Protein AF-A0A820ZTT9-F1 (afdb_monomer)

Secondary structure (DSSP, 8-state):
-HHHHHHHHHH----PPP---TTTTPGGGHHHH-GGGHHHH--TTTT--STT-HHHHHH--

Foldseek 3Di:
DVVVVVVVVVPDDDDDDFDAPVVVGDPLCVCVPDVVCVVPRPHPVSRVPPVVDPCNPPVPD

Solvent-accessible surface area (backbone atoms only — not comparable to full-atom values): 3973 Å² total; per-residue (Å²): 111,70,71,61,52,54,55,55,60,72,70,62,69,87,80,80,79,77,62,62,55,70,83,75,61,33,77,51,49,38,33,80,82,37,71,85,33,45,86,82,48,66,46,94,66,40,40,64,79,59,67,79,36,70,62,51,61,74,71,54,132

Structure (mmCIF, N/CA/C/O backbone):
data_AF-A0A820ZTT9-F1
#
_entry.id   AF-A0A820ZTT9-F1
#
loop_
_atom_site.group_PDB
_atom_site.id
_atom_site.type_symbol
_atom_site.label_atom_id
_atom_site.label_alt_id
_atom_site.label_comp_id
_atom_site.label_asym_id
_atom_site.label_entity_id
_atom_site.label_seq_id
_atom_site.pdbx_PDB_ins_code
_atom_site.Cartn_x
_atom_site.Cartn_y
_atom_site.Cartn_z
_atom_site.occupancy
_atom_site.B_iso_or_equiv
_atom_site.auth_seq_id
_atom_site.auth_comp_id
_atom_site.auth_asym_id
_atom_site.auth_atom_id
_atom_site.pdbx_PDB_model_num
ATOM 1 N N . MET A 1 1 ? 15.192 -20.876 30.355 1.00 72.31 1 MET A N 1
ATOM 2 C CA . MET A 1 1 ? 15.266 -20.501 28.922 1.00 72.31 1 MET A CA 1
ATOM 3 C C . MET A 1 1 ? 14.077 -21.024 28.117 1.00 72.31 1 MET A C 1
ATOM 5 O O . MET A 1 1 ? 13.410 -20.205 27.507 1.00 72.31 1 MET A O 1
ATOM 9 N N . LEU A 1 2 ? 13.743 -22.323 28.163 1.00 87.69 2 LEU A N 1
ATOM 10 C CA . LEU A 1 2 ? 12.607 -22.898 27.414 1.00 87.69 2 LEU A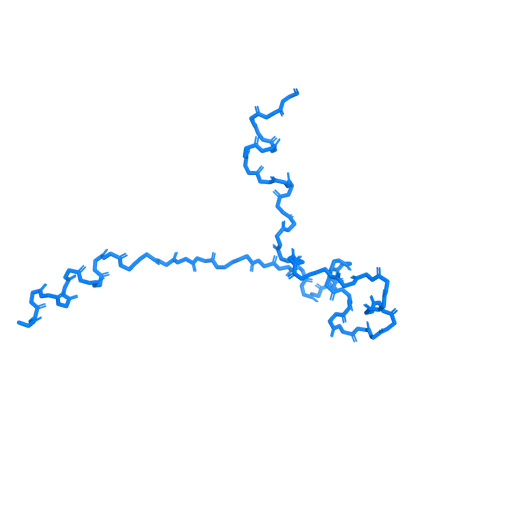 CA 1
ATOM 11 C C . LEU A 1 2 ? 11.253 -22.219 27.704 1.00 87.69 2 LEU A C 1
ATOM 13 O O . LEU A 1 2 ? 10.539 -21.850 26.783 1.00 87.69 2 LEU A O 1
ATOM 17 N N . PHE A 1 3 ? 10.934 -21.991 28.981 1.00 91.00 3 PHE A N 1
ATOM 18 C CA . PHE A 1 3 ? 9.678 -21.349 29.391 1.00 91.00 3 PHE A CA 1
ATOM 19 C C . PHE A 1 3 ? 9.507 -19.932 28.816 1.00 91.00 3 PHE A C 1
ATOM 21 O O . PHE A 1 3 ? 8.416 -19.533 28.426 1.00 91.00 3 PHE A O 1
ATOM 28 N N . LEU A 1 4 ? 10.613 -19.191 28.704 1.00 89.69 4 LEU A N 1
ATOM 29 C CA . LEU A 1 4 ? 10.623 -17.834 28.163 1.00 89.69 4 LEU A CA 1
ATOM 30 C C . LEU A 1 4 ? 10.345 -17.833 26.651 1.00 89.69 4 LEU A C 1
ATOM 32 O O . LEU A 1 4 ? 9.621 -16.977 26.159 1.00 89.69 4 LEU A O 1
ATOM 36 N N . LEU A 1 5 ? 10.870 -18.829 25.929 1.00 89.56 5 LEU A N 1
ATOM 37 C CA . LEU A 1 5 ? 10.604 -19.012 24.501 1.00 89.56 5 LEU A CA 1
ATOM 38 C C . LEU A 1 5 ? 9.133 -19.353 24.245 1.00 89.56 5 LEU A C 1
ATOM 40 O O . LEU A 1 5 ? 8.522 -18.755 23.366 1.00 89.56 5 LEU A O 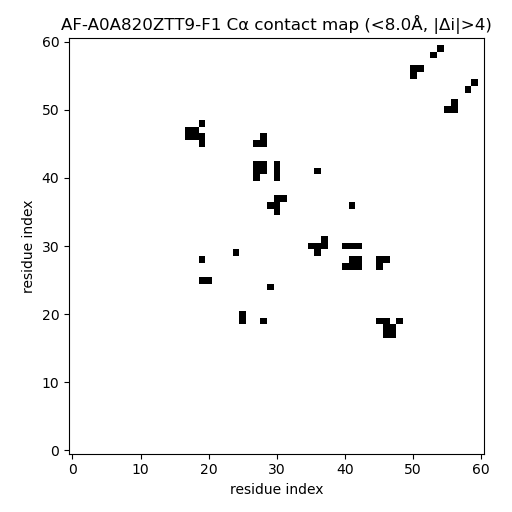1
ATOM 44 N N . VAL A 1 6 ? 8.545 -20.253 25.042 1.00 90.75 6 VAL A N 1
ATOM 45 C CA . VAL A 1 6 ? 7.121 -20.620 24.922 1.00 90.75 6 VAL A CA 1
ATOM 46 C C . VAL A 1 6 ? 6.215 -19.398 25.094 1.00 90.75 6 VAL A C 1
ATOM 48 O O . VAL A 1 6 ? 5.297 -19.208 24.301 1.00 90.75 6 VAL A O 1
ATOM 51 N N . LEU A 1 7 ? 6.507 -18.535 26.073 1.00 88.50 7 LEU A N 1
ATOM 52 C CA . LEU A 1 7 ? 5.780 -17.278 26.266 1.00 88.50 7 LEU A CA 1
ATOM 53 C C . LEU A 1 7 ? 5.888 -16.351 25.049 1.00 88.50 7 LEU A C 1
ATOM 55 O O . LEU A 1 7 ? 4.873 -15.836 24.599 1.00 88.50 7 LEU A O 1
ATOM 59 N N . ILE A 1 8 ? 7.083 -16.166 24.481 1.00 88.69 8 ILE A N 1
ATOM 60 C CA . ILE A 1 8 ? 7.278 -15.286 23.316 1.00 88.69 8 ILE A CA 1
ATOM 61 C C . ILE A 1 8 ? 6.472 -15.778 22.109 1.00 88.69 8 ILE A C 1
ATOM 63 O O . ILE A 1 8 ? 5.752 -14.994 21.496 1.00 88.69 8 ILE A O 1
ATOM 67 N N . PHE A 1 9 ? 6.548 -17.072 21.787 1.00 87.94 9 PHE A N 1
ATOM 68 C CA . PHE A 1 9 ? 5.811 -17.630 20.650 1.00 87.94 9 PHE A CA 1
ATOM 69 C C . PHE A 1 9 ? 4.293 -17.624 20.857 1.00 87.94 9 PHE A C 1
ATOM 71 O O . PHE A 1 9 ? 3.562 -17.489 19.882 1.00 87.94 9 PHE A O 1
ATOM 78 N N . TYR A 1 10 ? 3.813 -17.705 22.101 1.00 86.12 10 TYR A N 1
ATOM 79 C CA . TYR A 1 10 ? 2.383 -17.608 22.408 1.00 86.12 10 TYR A CA 1
ATOM 80 C C . TYR A 1 10 ? 1.786 -16.233 22.061 1.00 86.12 10 TYR A C 1
ATOM 82 O O . TYR A 1 10 ? 0.627 -16.148 21.664 1.00 86.12 10 TYR A O 1
ATOM 90 N N . PHE A 1 11 ? 2.570 -15.156 22.174 1.00 85.00 11 PHE A N 1
ATOM 91 C CA . PHE A 1 11 ? 2.114 -13.797 21.852 1.00 85.00 11 PHE A CA 1
ATOM 92 C C . PHE A 1 11 ? 2.354 -13.385 20.393 1.00 85.00 11 PHE A C 1
ATOM 94 O O . PHE A 1 11 ? 1.916 -12.308 19.984 1.00 85.00 11 PHE A O 1
ATOM 101 N N . LEU A 1 12 ? 3.021 -14.218 19.589 1.00 84.31 12 LEU A N 1
ATOM 102 C CA . LEU A 1 12 ? 3.186 -13.962 18.162 1.00 84.31 12 LEU A CA 1
ATOM 103 C C . LEU A 1 12 ? 1.872 -14.260 17.439 1.00 84.31 12 LEU A C 1
ATOM 105 O O . LEU A 1 12 ? 1.540 -15.405 17.145 1.00 84.31 12 LEU A O 1
ATOM 109 N N . THR A 1 13 ? 1.122 -13.206 17.138 1.00 76.56 13 THR A N 1
ATOM 110 C CA . THR A 1 13 ? -0.041 -13.294 16.255 1.00 76.56 13 THR A CA 1
ATOM 111 C C . THR A 1 13 ? 0.395 -13.055 14.814 1.00 76.56 13 THR A C 1
ATOM 113 O O . THR A 1 13 ? 1.233 -12.197 14.533 1.00 76.56 13 THR A O 1
ATOM 116 N N . ALA A 1 14 ? -0.156 -13.836 1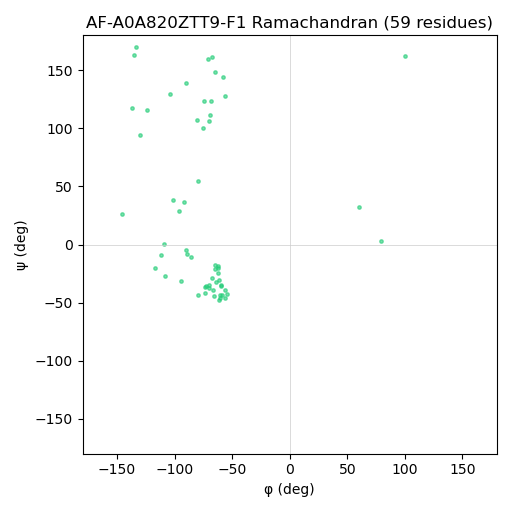3.884 1.00 72.69 14 ALA A N 1
ATOM 117 C CA . ALA A 1 14 ? 0.069 -13.611 12.466 1.00 72.69 14 ALA A CA 1
ATOM 118 C C . ALA A 1 14 ? -0.663 -12.330 12.047 1.00 72.69 14 ALA A C 1
ATOM 120 O O . ALA A 1 14 ? -1.889 -12.310 11.936 1.00 72.69 14 ALA A O 1
ATOM 121 N N . ILE A 1 15 ? 0.090 -11.259 11.817 1.00 70.19 15 ILE A N 1
ATOM 122 C CA . ILE A 1 15 ? -0.437 -10.060 11.172 1.00 70.19 15 ILE A CA 1
ATOM 123 C C . ILE A 1 15 ? -0.432 -10.342 9.670 1.00 70.19 15 ILE A C 1
ATOM 125 O O . ILE A 1 15 ? 0.628 -10.400 9.048 1.00 70.19 15 ILE A O 1
ATOM 129 N N . ASN A 1 16 ? -1.612 -10.551 9.085 1.00 73.12 16 ASN A N 1
ATOM 130 C CA . ASN A 1 16 ? -1.744 -10.555 7.631 1.00 73.12 16 ASN A CA 1
ATOM 131 C C . ASN A 1 16 ? -1.667 -9.108 7.141 1.00 73.12 16 ASN A C 1
ATOM 133 O O . ASN A 1 16 ? -2.433 -8.256 7.590 1.00 73.12 16 ASN A O 1
ATOM 137 N N . GLY A 1 17 ? -0.722 -8.832 6.244 1.00 79.00 17 GLY A N 1
ATOM 138 C CA . GLY A 1 17 ? -0.601 -7.522 5.611 1.00 79.00 17 GLY A CA 1
ATOM 139 C C . GLY A 1 17 ? -1.777 -7.220 4.678 1.00 79.00 17 GLY A C 1
ATOM 140 O O . GLY A 1 17 ? -2.492 -8.119 4.234 1.00 79.00 17 GLY A O 1
ATOM 141 N N . HIS A 1 18 ? -1.962 -5.939 4.361 1.00 92.12 18 HIS A N 1
ATOM 142 C CA . HIS A 1 18 ? -2.892 -5.519 3.316 1.00 92.12 18 HIS A CA 1
ATOM 143 C C . HIS A 1 18 ? -2.373 -5.887 1.919 1.00 92.12 18 HIS A C 1
ATOM 145 O O . HIS A 1 18 ? -1.178 -6.101 1.719 1.00 92.12 18 HIS A O 1
ATOM 151 N N . GLY A 1 19 ? -3.285 -5.951 0.950 1.00 93.06 19 GLY A N 1
ATOM 152 C CA . GLY A 1 19 ? -2.977 -6.293 -0.435 1.00 93.06 19 GLY A CA 1
ATOM 153 C C . GLY A 1 19 ? -3.634 -5.338 -1.423 1.00 93.06 19 GLY A C 1
ATOM 154 O O . GLY A 1 19 ? -4.484 -4.526 -1.067 1.00 93.06 19 GLY A O 1
ATOM 155 N N . TYR A 1 20 ? -3.242 -5.458 -2.685 1.00 94.62 20 TYR A N 1
ATOM 156 C CA . TYR A 1 20 ? -3.829 -4.727 -3.804 1.00 94.62 20 TYR A CA 1
ATOM 157 C C . TYR A 1 20 ? -4.055 -5.680 -4.982 1.00 94.62 20 TYR A C 1
ATOM 159 O O . TYR A 1 20 ? -3.482 -6.771 -5.028 1.00 94.62 20 TYR A O 1
ATOM 167 N N . LEU A 1 21 ? -4.893 -5.279 -5.942 1.00 95.81 21 LEU A N 1
ATOM 168 C CA . LEU A 1 21 ? -5.067 -6.037 -7.179 1.00 95.81 21 LEU A CA 1
ATOM 169 C C . LEU A 1 21 ? -3.788 -5.931 -8.018 1.00 95.81 21 LEU A C 1
ATOM 171 O O . LEU A 1 21 ? -3.453 -4.850 -8.505 1.00 95.81 21 LEU A O 1
ATOM 175 N N . TYR A 1 22 ? -3.080 -7.051 -8.146 1.00 95.25 22 TYR A N 1
ATOM 176 C CA . TYR A 1 22 ? -1.821 -7.120 -8.881 1.00 95.25 22 TYR A CA 1
ATOM 177 C C . TYR A 1 22 ? -2.036 -7.200 -10.395 1.00 95.25 22 TYR A C 1
ATOM 179 O O . TYR A 1 22 ? -1.363 -6.490 -11.128 1.00 95.25 22 TYR A O 1
ATOM 187 N N . GLU A 1 23 ? -2.996 -8.011 -10.854 1.00 95.81 23 GLU A N 1
ATOM 188 C CA . GLU A 1 23 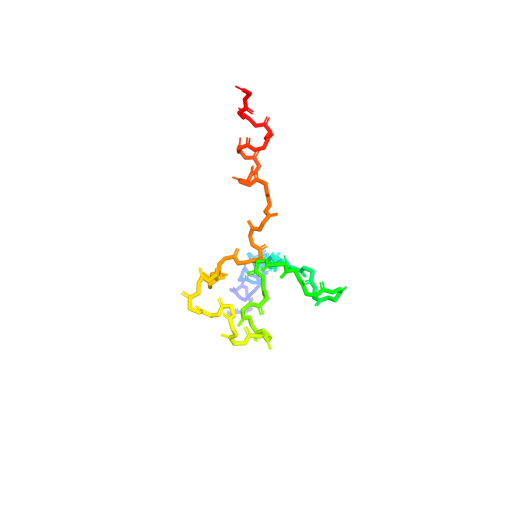? -3.271 -8.206 -12.280 1.00 95.81 23 GLU A CA 1
ATOM 189 C C . GLU A 1 23 ? -4.792 -8.217 -12.553 1.00 95.81 23 GLU A C 1
ATOM 191 O O . GLU A 1 23 ? -5.491 -9.094 -12.035 1.00 95.81 23 GLU A O 1
ATOM 196 N N . PRO A 1 24 ? -5.324 -7.264 -13.343 1.00 94.38 24 PRO A N 1
ATOM 197 C CA . PRO A 1 24 ? -4.631 -6.068 -13.830 1.00 94.38 24 PRO A CA 1
ATOM 198 C C . PRO A 1 24 ? -4.246 -5.137 -12.670 1.00 94.38 24 PRO A C 1
ATOM 200 O O . PRO A 1 24 ? -4.963 -5.054 -11.673 1.00 94.38 24 PRO A O 1
ATOM 203 N N . VAL A 1 25 ? -3.136 -4.409 -12.803 1.00 95.81 25 VAL A N 1
ATOM 204 C CA . VAL A 1 25 ? -2.637 -3.524 -11.736 1.00 95.81 25 VAL A CA 1
ATOM 205 C C . VAL A 1 25 ? -3.705 -2.503 -11.324 1.00 95.81 25 VAL A C 1
ATOM 207 O O . VAL A 1 25 ? -4.253 -1.771 -12.153 1.00 95.81 25 VAL A O 1
ATOM 210 N N . ALA A 1 26 ? -3.993 -2.425 -10.021 1.00 95.44 26 ALA A N 1
ATOM 211 C CA . ALA A 1 26 ? -4.892 -1.416 -9.468 1.00 95.44 26 ALA A CA 1
ATOM 212 C C . ALA A 1 26 ? -4.409 0.006 -9.791 1.00 95.44 26 ALA A C 1
ATOM 214 O O . ALA A 1 26 ? -3.221 0.307 -9.706 1.00 95.44 26 ALA A O 1
ATOM 215 N N . ARG A 1 27 ? -5.341 0.934 -10.044 1.00 94.38 27 ARG A N 1
ATOM 216 C CA . ARG A 1 27 ? -5.016 2.341 -10.354 1.00 94.38 27 ARG A CA 1
ATOM 217 C C . ARG A 1 27 ? -4.165 3.019 -9.274 1.00 94.38 27 ARG A C 1
ATOM 219 O O . ARG A 1 27 ? -3.234 3.738 -9.611 1.00 94.38 27 ARG A O 1
ATOM 226 N N . SER A 1 28 ? -4.433 2.745 -7.994 1.00 94.44 28 SER A N 1
ATOM 227 C CA . SER A 1 28 ? -3.632 3.253 -6.864 1.00 94.44 28 SER A CA 1
ATOM 228 C C . SER A 1 28 ? -2.181 2.756 -6.876 1.00 94.44 28 SER A C 1
ATOM 230 O O . SER A 1 28 ? -1.319 3.353 -6.242 1.00 94.44 28 SER A O 1
ATOM 232 N N . SER A 1 29 ? -1.910 1.664 -7.593 1.00 95.88 29 SER A N 1
ATOM 233 C CA . SER A 1 29 ? -0.613 0.985 -7.680 1.00 95.88 29 SER A CA 1
ATOM 234 C C . SER A 1 29 ? 0.057 1.163 -9.050 1.00 95.88 29 SER A C 1
ATOM 236 O O . SER A 1 29 ? 1.152 0.652 -9.262 1.00 95.88 29 SER A O 1
ATOM 238 N N . ALA A 1 30 ? -0.563 1.897 -9.984 1.00 95.31 30 ALA A N 1
ATOM 239 C CA . ALA A 1 30 ? -0.076 2.039 -11.360 1.00 95.31 30 ALA A CA 1
ATOM 240 C C . ALA A 1 30 ? 1.336 2.650 -11.438 1.00 95.31 30 ALA A C 1
ATOM 242 O O . ALA A 1 30 ? 2.155 2.224 -12.250 1.00 95.31 30 ALA A O 1
ATOM 243 N N . TRP A 1 31 ? 1.659 3.578 -10.533 1.00 95.25 31 TRP A N 1
ATOM 244 C CA . TRP A 1 31 ? 2.971 4.233 -10.435 1.00 95.25 31 TRP A CA 1
ATOM 245 C C . TRP A 1 31 ? 4.139 3.274 -10.133 1.00 95.25 31 TRP A C 1
ATOM 247 O O . TRP A 1 31 ? 5.303 3.617 -10.379 1.00 95.25 31 TRP A O 1
ATOM 257 N N . LEU A 1 32 ? 3.848 2.071 -9.617 1.00 94.06 32 LEU A N 1
ATOM 258 C CA . LEU A 1 32 ? 4.852 1.033 -9.374 1.00 94.06 32 LEU A CA 1
ATOM 259 C C . LEU A 1 32 ? 5.388 0.441 -10.679 1.00 94.06 32 LEU A C 1
ATOM 261 O O . LEU A 1 32 ? 6.572 0.112 -10.752 1.00 94.06 32 LEU A O 1
ATOM 265 N N . VAL A 1 33 ? 4.533 0.323 -11.697 1.00 94.75 33 VAL A N 1
ATOM 266 C CA . VAL A 1 33 ? 4.849 -0.372 -12.955 1.00 94.75 33 VAL A CA 1
ATOM 267 C C . VAL A 1 33 ? 5.029 0.575 -14.138 1.00 94.75 33 VAL A C 1
ATOM 269 O O . VAL A 1 33 ? 5.783 0.258 -15.052 1.00 94.75 33 VAL A O 1
ATOM 272 N N . ASP A 1 34 ? 4.394 1.746 -14.109 1.00 92.94 34 ASP A N 1
ATOM 273 C CA . ASP A 1 34 ? 4.491 2.757 -15.158 1.00 92.94 34 ASP A CA 1
ATOM 274 C C . ASP A 1 34 ? 4.967 4.088 -14.557 1.00 92.94 34 ASP A C 1
ATOM 276 O O . ASP A 1 34 ? 4.310 4.713 -13.717 1.00 92.94 34 ASP A O 1
ATOM 280 N N . SER A 1 35 ? 6.151 4.523 -14.994 1.00 92.50 35 SER A N 1
ATOM 281 C CA . SER A 1 35 ? 6.801 5.735 -14.501 1.00 92.50 35 SER A CA 1
ATOM 282 C C . SER A 1 35 ? 6.044 7.019 -14.830 1.00 92.50 35 SER A C 1
ATOM 284 O O . SER A 1 35 ? 6.245 8.007 -14.126 1.00 92.50 35 SER A O 1
ATOM 286 N N . SER A 1 36 ? 5.167 7.020 -15.840 1.00 93.50 36 SER A N 1
ATOM 287 C CA . SER A 1 36 ? 4.363 8.197 -16.198 1.00 93.50 36 SER A CA 1
ATOM 288 C C . SER A 1 36 ? 3.418 8.635 -15.071 1.00 93.50 36 SER A C 1
ATOM 290 O O . SER A 1 36 ? 3.092 9.815 -14.961 1.00 93.50 36 SER A O 1
ATOM 292 N N . PHE A 1 37 ? 3.048 7.718 -14.169 1.00 91.81 37 PHE A N 1
ATOM 293 C CA . PHE A 1 37 ? 2.193 8.014 -13.017 1.00 91.81 37 PHE A CA 1
ATOM 294 C C . PHE A 1 37 ? 2.961 8.461 -11.764 1.00 91.81 37 PHE A C 1
ATOM 296 O O . PHE A 1 37 ? 2.332 8.881 -10.791 1.00 91.81 37 PHE A O 1
ATOM 303 N N . ARG A 1 38 ? 4.302 8.396 -11.746 1.00 90.94 38 ARG A N 1
ATOM 304 C CA . ARG A 1 38 ? 5.090 8.704 -10.535 1.00 90.94 38 ARG A CA 1
ATOM 305 C C . ARG A 1 38 ? 5.013 10.174 -10.128 1.00 90.94 38 ARG A C 1
ATOM 307 O O . ARG A 1 38 ? 4.911 10.458 -8.938 1.00 90.94 38 ARG A O 1
ATOM 314 N N . GLU A 1 39 ? 5.022 11.093 -11.091 1.00 87.12 39 GLU A N 1
ATOM 315 C CA . GLU A 1 39 ? 4.970 12.535 -10.808 1.00 87.12 39 GLU A CA 1
ATOM 316 C C . GLU A 1 39 ? 3.588 13.000 -10.331 1.00 87.12 39 GLU A C 1
ATOM 318 O O . GLU A 1 39 ? 3.503 13.864 -9.464 1.00 87.12 39 GLU A O 1
ATOM 323 N N . CYS A 1 40 ? 2.502 12.420 -10.854 1.00 83.25 40 CYS A N 1
ATOM 324 C CA . CYS A 1 40 ? 1.144 12.875 -10.537 1.00 83.25 40 CYS A CA 1
ATOM 325 C C . CYS A 1 40 ? 0.472 12.112 -9.393 1.00 83.25 40 CYS A C 1
ATOM 327 O O . CYS A 1 40 ? -0.413 12.651 -8.732 1.00 83.25 40 CYS A O 1
ATOM 329 N N . CYS A 1 41 ? 0.803 10.829 -9.233 1.00 86.12 41 CYS A N 1
ATOM 330 C CA . CYS A 1 41 ? -0.152 9.860 -8.700 1.00 86.12 41 CYS A CA 1
ATOM 331 C C . CYS A 1 41 ? 0.516 8.773 -7.841 1.00 86.12 41 CYS A C 1
ATOM 333 O O . CYS A 1 41 ? -0.007 7.663 -7.714 1.00 86.12 41 CYS A O 1
ATOM 335 N N . THR A 1 42 ? 1.670 9.084 -7.242 1.00 94.12 42 THR A N 1
ATOM 336 C CA . THR A 1 42 ? 2.311 8.195 -6.266 1.00 94.12 42 THR A CA 1
ATOM 337 C C . THR A 1 42 ? 1.472 8.131 -4.995 1.00 94.12 42 THR A C 1
ATOM 339 O O . THR A 1 42 ? 1.212 9.148 -4.355 1.00 94.12 42 THR A O 1
ATOM 342 N N . TRP A 1 43 ? 1.077 6.920 -4.613 1.00 92.25 43 TRP A N 1
ATOM 343 C CA . TRP A 1 43 ? 0.231 6.673 -3.450 1.00 92.25 43 TRP A CA 1
ATOM 344 C C . TRP A 1 43 ? 0.868 5.572 -2.583 1.00 92.25 43 TRP A C 1
ATOM 346 O O . TRP A 1 43 ? 0.683 4.387 -2.863 1.00 92.25 43 TRP A O 1
ATOM 356 N N . PRO A 1 44 ? 1.667 5.921 -1.556 1.00 91.69 44 PRO A N 1
ATOM 357 C CA . PRO A 1 44 ? 2.427 4.939 -0.772 1.00 91.69 44 PRO A CA 1
ATOM 358 C C . PRO A 1 44 ? 1.559 3.909 -0.035 1.00 91.69 44 PRO A C 1
ATOM 360 O O . PRO A 1 44 ? 1.954 2.760 0.120 1.00 91.69 44 PRO A O 1
ATOM 363 N N . ASN A 1 45 ? 0.347 4.288 0.364 1.00 93.62 45 ASN A N 1
ATOM 364 C CA . ASN A 1 45 ? -0.640 3.432 1.025 1.00 93.62 45 ASN A CA 1
ATOM 365 C C . ASN A 1 45 ? -1.605 2.763 0.025 1.00 93.62 45 ASN A C 1
ATOM 367 O O . ASN A 1 45 ? -2.797 2.617 0.281 1.00 93.62 45 ASN A O 1
ATOM 371 N N . HIS A 1 46 ? -1.117 2.374 -1.158 1.00 94.12 46 HIS A N 1
ATOM 372 C CA . HIS A 1 46 ? -1.953 1.862 -2.258 1.00 94.12 46 HIS A CA 1
ATOM 373 C C . HIS A 1 46 ? -2.649 0.529 -1.940 1.00 94.12 46 HIS A C 1
ATOM 375 O O . HIS A 1 46 ? -3.619 0.172 -2.611 1.00 94.12 46 HIS A O 1
ATOM 381 N N . MET A 1 47 ? -2.160 -0.183 -0.921 1.00 95.19 47 MET A N 1
ATOM 382 C CA . MET A 1 47 ? -2.737 -1.420 -0.386 1.00 95.19 47 MET A CA 1
ATOM 383 C C . MET A 1 47 ? -3.835 -1.162 0.657 1.00 95.19 47 MET A C 1
ATOM 385 O O . MET A 1 47 ? -4.565 -2.073 1.026 1.00 95.19 47 MET A O 1
ATOM 389 N N . GLU A 1 48 ? -3.993 0.077 1.121 1.00 94.31 48 GLU A N 1
ATOM 390 C CA . GLU A 1 48 ? -4.909 0.453 2.205 1.00 94.31 48 GLU A CA 1
ATOM 391 C C . GLU A 1 48 ? -6.256 0.981 1.682 1.00 94.31 48 GLU A C 1
ATOM 393 O O . GLU A 1 48 ? -6.937 1.787 2.314 1.00 94.31 48 GLU A O 1
ATOM 398 N N . MET A 1 49 ? -6.675 0.514 0.504 1.00 93.12 49 MET A N 1
ATOM 399 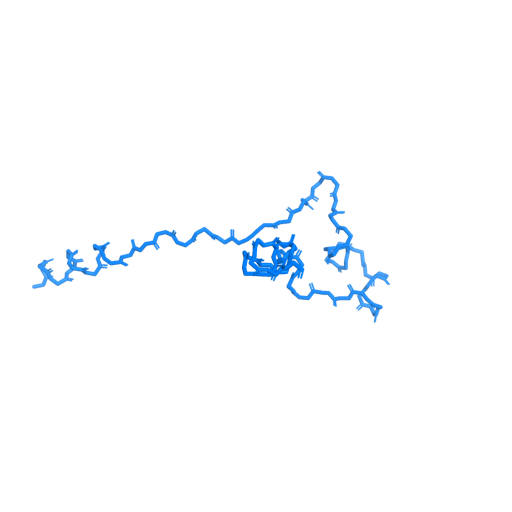C CA . MET A 1 49 ? -7.941 0.902 -0.127 1.00 93.12 49 MET A CA 1
ATOM 400 C C . MET A 1 49 ? -9.132 0.136 0.478 1.00 93.12 49 MET A C 1
ATOM 402 O O . MET A 1 49 ? -9.898 -0.512 -0.230 1.00 93.12 49 MET A O 1
ATOM 406 N N . PHE A 1 50 ? -9.290 0.208 1.802 1.00 93.69 50 PHE A N 1
ATOM 407 C CA . PHE A 1 50 ? -10.290 -0.523 2.595 1.00 93.69 50 PHE A CA 1
ATOM 408 C C . PHE A 1 50 ? -11.501 0.350 2.991 1.00 93.69 50 PHE A C 1
ATOM 410 O O . PHE A 1 50 ? -12.010 0.274 4.107 1.00 93.69 50 PHE A O 1
ATOM 417 N N . CYS A 1 51 ? -11.952 1.218 2.078 1.00 93.19 51 CYS A N 1
ATOM 418 C CA . CYS A 1 51 ? -13.128 2.084 2.269 1.00 93.19 51 CYS A CA 1
ATOM 419 C C . CYS A 1 51 ? -13.024 3.059 3.465 1.00 93.19 51 CYS A C 1
ATOM 421 O O . CYS A 1 51 ? -14.023 3.377 4.102 1.00 93.19 51 CYS A O 1
ATOM 423 N N . GLY A 1 52 ? -11.817 3.535 3.789 1.00 91.50 52 GLY A N 1
ATOM 424 C CA . GLY A 1 52 ? -11.596 4.468 4.905 1.00 91.50 52 GLY A CA 1
ATOM 425 C C . GLY A 1 52 ? -11.574 3.813 6.292 1.00 91.50 52 GLY A C 1
ATOM 426 O O . GLY A 1 52 ? -11.413 4.503 7.295 1.0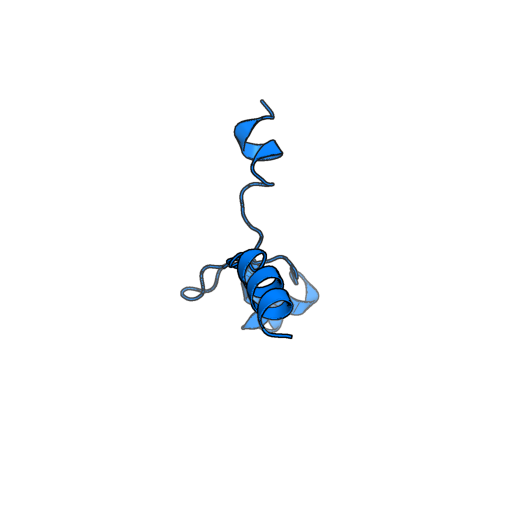0 91.50 52 GLY A O 1
ATOM 427 N N . GLY A 1 53 ? -11.683 2.486 6.361 1.00 92.50 53 GLY A N 1
ATOM 428 C CA . GLY A 1 53 ? -11.536 1.695 7.583 1.00 92.50 53 GLY A CA 1
ATOM 429 C C . GLY A 1 53 ? -12.877 1.310 8.184 1.00 92.50 53 GLY A C 1
ATOM 430 O O . GLY A 1 53 ? -13.901 1.919 7.891 1.00 92.50 53 GLY A O 1
ATOM 431 N N . MET A 1 54 ? -12.871 0.300 9.060 1.00 92.31 54 MET A N 1
ATOM 432 C CA . MET A 1 54 ? -14.100 -0.238 9.656 1.00 92.31 54 MET A CA 1
ATOM 433 C C . MET A 1 54 ? -14.939 0.853 10.337 1.00 92.31 54 MET A C 1
ATOM 435 O O . MET A 1 54 ? -16.147 0.917 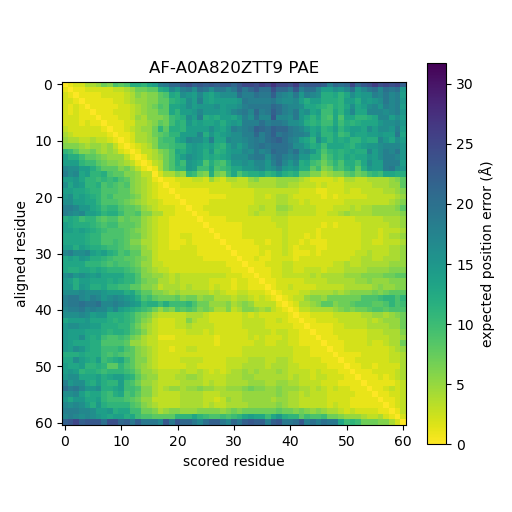10.130 1.00 92.31 54 MET A O 1
ATOM 439 N N . GLY A 1 55 ? -14.285 1.753 11.078 1.00 94.94 55 GLY A N 1
ATOM 440 C CA . GLY A 1 55 ? -14.954 2.876 11.730 1.00 94.94 55 GLY A CA 1
ATOM 441 C C . GLY A 1 55 ? -15.644 3.816 10.743 1.00 94.94 55 GLY A C 1
ATOM 442 O O . GLY A 1 55 ? -16.790 4.187 10.967 1.00 94.94 55 GLY A O 1
ATOM 443 N N . HIS A 1 56 ? -14.983 4.153 9.635 1.00 93.94 56 HIS A N 1
ATOM 444 C CA . HIS A 1 56 ? -15.570 5.047 8.643 1.00 93.94 56 HIS A CA 1
ATOM 445 C C . HIS A 1 56 ? -16.676 4.366 7.824 1.00 93.94 56 HIS A C 1
ATOM 447 O O . HIS A 1 56 ? -17.729 4.944 7.577 1.00 93.94 56 HIS A O 1
ATOM 453 N N . GLN A 1 57 ? -16.461 3.116 7.424 1.00 95.00 57 GLN A N 1
ATOM 454 C CA . GLN A 1 57 ? -17.397 2.402 6.564 1.00 95.00 57 GLN A CA 1
ATOM 455 C C . GLN A 1 57 ? -18.673 1.964 7.295 1.00 95.00 57 GLN A C 1
ATOM 457 O O . GLN A 1 57 ? -19.739 1.950 6.686 1.00 95.00 57 GLN A O 1
ATOM 462 N N . TRP A 1 58 ? -18.570 1.570 8.568 1.00 93.81 58 TRP A N 1
ATOM 463 C CA . TRP A 1 58 ? -19.672 0.901 9.274 1.00 93.81 58 TRP A CA 1
ATOM 464 C C . TRP A 1 58 ? -20.218 1.679 10.468 1.00 93.81 58 TRP A C 1
ATOM 466 O O . TRP A 1 58 ? -21.342 1.409 10.885 1.00 93.81 58 TRP A O 1
ATOM 476 N N . ASN A 1 59 ? -19.455 2.631 11.017 1.00 95.06 59 ASN A N 1
ATOM 477 C CA . ASN A 1 59 ? -19.858 3.362 12.223 1.00 95.06 59 ASN A CA 1
ATOM 478 C C . ASN A 1 59 ? -20.181 4.845 11.963 1.00 95.06 59 ASN A C 1
ATOM 480 O O . ASN A 1 59 ? -20.707 5.501 12.860 1.00 95.06 59 ASN A O 1
ATOM 484 N N . THR A 1 60 ? -19.897 5.374 10.767 1.00 87.44 60 THR A N 1
ATOM 485 C CA . THR A 1 60 ? -20.375 6.695 10.319 1.00 87.44 60 THR A CA 1
ATOM 486 C C . TH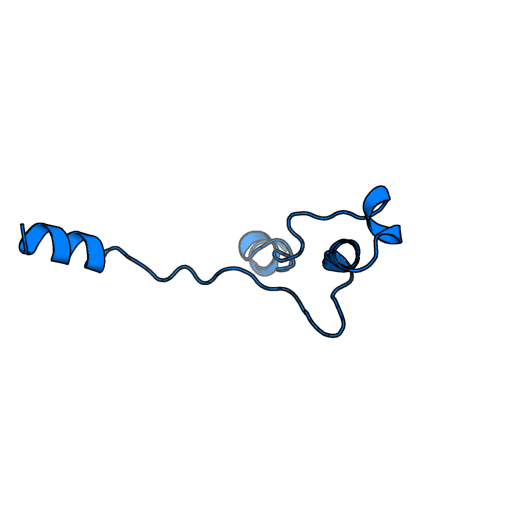R A 1 60 ? -21.522 6.539 9.322 1.00 87.44 60 THR A C 1
ATOM 488 O O . THR A 1 60 ? -21.400 5.785 8.361 1.00 87.44 60 THR A O 1
ATOM 491 N N . ASN A 1 61 ? -22.621 7.254 9.577 1.00 58.69 61 ASN A N 1
ATOM 492 C CA . ASN A 1 61 ? -23.806 7.393 8.724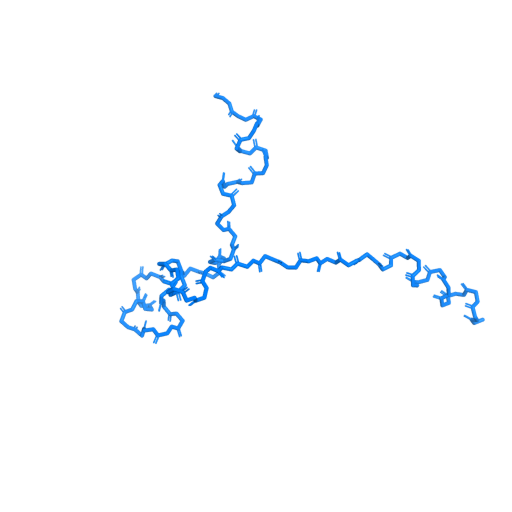 1.00 58.69 61 ASN A CA 1
ATOM 493 C C . ASN A 1 61 ? -23.954 8.865 8.338 1.00 58.69 61 ASN A C 1
ATOM 495 O O . ASN A 1 61 ? -23.894 9.696 9.275 1.00 58.69 61 ASN A O 1
#

Sequence (61 aa):
MLFLLVLIFYFLTAINGHGYLYEPVARSSAWLVDSSFRECCTWPNHMEMFCGGMGHQWNTN

Mean predicted aligned error: 7.3 Å

Organism: NCBI:txid392030

Radius of gyration: 18.54 Å; Cα contacts (8 Å, |Δi|>4): 33; chains: 1; bounding box: 39×36×46 Å

pLDDT: mean 89.81, std 7.46, range [58.69, 95.88]